Protein AF-A0A924BP18-F1 (afdb_monomer_lite)

Structure (mmCIF, N/CA/C/O backbone):
data_AF-A0A924BP18-F1
#
_entry.id   AF-A0A924BP18-F1
#
loop_
_atom_site.group_PDB
_atom_site.id
_atom_site.type_symbol
_atom_site.label_atom_id
_atom_site.label_alt_id
_atom_site.label_comp_id
_atom_site.label_asym_id
_atom_site.label_entity_id
_atom_site.label_seq_id
_atom_site.pdbx_PDB_ins_code
_atom_site.Cartn_x
_atom_site.Cartn_y
_atom_site.Cartn_z
_atom_site.occupancy
_atom_site.B_iso_or_equiv
_atom_site.auth_seq_id
_atom_site.auth_comp_id
_atom_site.auth_asym_id
_atom_site.auth_atom_id
_atom_site.pdbx_PDB_model_num
ATOM 1 N N . MET A 1 1 ? 3.197 20.194 7.353 1.00 54.50 1 MET A N 1
ATOM 2 C CA . MET A 1 1 ? 2.173 20.485 8.380 1.00 54.50 1 MET A CA 1
ATOM 3 C C . MET A 1 1 ? 2.784 20.159 9.731 1.00 54.50 1 MET A C 1
ATOM 5 O O . MET A 1 1 ? 3.405 19.113 9.829 1.00 54.50 1 MET A O 1
ATOM 9 N N . ASN A 1 2 ? 2.654 21.034 10.730 1.00 85.12 2 ASN A N 1
ATOM 10 C CA . ASN A 1 2 ? 3.249 20.832 12.057 1.00 85.12 2 ASN A CA 1
ATOM 11 C C . ASN A 1 2 ? 2.181 20.315 13.023 1.00 85.12 2 ASN A C 1
ATOM 13 O O . ASN A 1 2 ? 1.565 21.104 13.732 1.00 85.12 2 ASN A O 1
ATOM 17 N N . ARG A 1 3 ? 1.911 19.011 12.975 1.00 92.00 3 ARG A N 1
ATOM 18 C CA . ARG A 1 3 ? 0.907 18.332 13.803 1.00 92.00 3 ARG A CA 1
ATOM 19 C C . ARG A 1 3 ? 1.277 16.862 13.972 1.00 92.00 3 ARG A C 1
ATOM 21 O O . ARG A 1 3 ? 1.994 16.301 13.144 1.00 92.00 3 ARG A O 1
ATOM 28 N N . THR A 1 4 ? 0.789 16.249 15.036 1.00 93.62 4 THR A N 1
ATOM 29 C CA . THR A 1 4 ? 0.957 14.823 15.317 1.00 93.62 4 THR A CA 1
ATOM 30 C C . THR A 1 4 ? 0.079 13.965 14.397 1.00 93.62 4 THR A C 1
ATOM 32 O O . THR A 1 4 ? -0.881 14.437 13.778 1.00 93.62 4 THR A O 1
ATOM 35 N N . CYS A 1 5 ? 0.382 12.664 14.326 1.00 93.62 5 CYS A N 1
ATOM 36 C CA . CYS A 1 5 ? -0.459 11.708 13.598 1.00 93.62 5 CYS A CA 1
ATOM 37 C C . CYS A 1 5 ? -1.888 11.675 14.158 1.00 93.62 5 CYS A C 1
ATOM 39 O O . CYS A 1 5 ? -2.845 11.647 13.392 1.00 93.62 5 CYS A O 1
ATOM 41 N N . ARG A 1 6 ? -2.037 11.737 15.489 1.00 94.06 6 ARG A N 1
ATOM 42 C CA . ARG A 1 6 ? -3.346 11.693 16.147 1.00 94.06 6 ARG A CA 1
ATOM 43 C C . ARG A 1 6 ? -4.196 12.913 15.810 1.00 94.06 6 ARG A C 1
ATOM 45 O O . ARG A 1 6 ? -5.331 12.740 15.393 1.00 94.06 6 ARG A O 1
ATOM 52 N N . GLU A 1 7 ? -3.626 14.113 15.910 1.00 95.25 7 GLU A N 1
ATOM 53 C CA . GLU A 1 7 ? -4.320 15.348 15.514 1.00 95.25 7 GLU A CA 1
ATOM 54 C C . GLU A 1 7 ? -4.758 15.292 14.047 1.00 95.25 7 GLU A C 1
ATOM 56 O O . GLU A 1 7 ? -5.876 15.674 13.721 1.00 95.25 7 GLU A O 1
ATOM 61 N N . SER A 1 8 ? -3.912 14.745 13.168 1.00 95.31 8 SER A N 1
ATOM 62 C CA . SER A 1 8 ? -4.258 14.579 11.752 1.00 95.31 8 SER A CA 1
ATOM 63 C C . SER A 1 8 ? -5.433 13.614 11.547 1.00 95.31 8 SER A 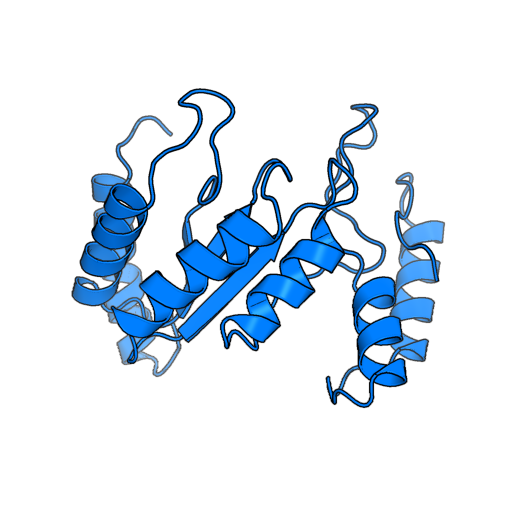C 1
ATOM 65 O O . SER A 1 8 ? -6.314 13.898 10.742 1.00 95.31 8 SER A O 1
ATOM 67 N N . ILE A 1 9 ? -5.475 12.492 12.273 1.00 95.06 9 ILE A N 1
ATOM 68 C CA . ILE A 1 9 ? -6.589 11.531 12.201 1.00 95.06 9 ILE A CA 1
ATOM 69 C C . ILE A 1 9 ? -7.874 12.144 12.778 1.00 95.06 9 ILE A C 1
ATOM 71 O O . ILE A 1 9 ? -8.942 12.005 12.182 1.00 95.06 9 ILE A O 1
ATOM 75 N N . ASP A 1 10 ? -7.778 12.851 13.906 1.00 94.44 10 ASP A N 1
ATOM 76 C CA . ASP A 1 10 ? -8.918 13.511 14.545 1.00 94.44 10 ASP A CA 1
ATOM 77 C C . ASP A 1 10 ? -9.527 14.597 13.642 1.00 94.44 10 ASP A C 1
ATOM 79 O O . ASP A 1 10 ? -10.750 14.670 13.525 1.00 94.44 10 ASP A O 1
ATOM 83 N N . GLU A 1 11 ? -8.705 15.382 12.938 1.00 94.12 11 GLU A N 1
ATOM 84 C CA . GLU A 1 11 ? -9.173 16.369 11.952 1.00 94.12 11 GLU A CA 1
ATOM 85 C C . GLU A 1 11 ? -9.914 15.729 10.764 1.00 94.12 11 GLU A C 1
ATOM 87 O O . GLU A 1 11 ? -10.818 16.346 10.199 1.00 94.12 11 GLU A O 1
ATOM 92 N N . LEU A 1 12 ? -9.555 14.500 10.380 1.00 93.62 12 LEU A N 1
ATOM 93 C CA . LEU A 1 12 ? -10.171 13.785 9.256 1.00 93.62 12 LEU A CA 1
ATOM 94 C C . LEU A 1 12 ? -11.427 12.997 9.654 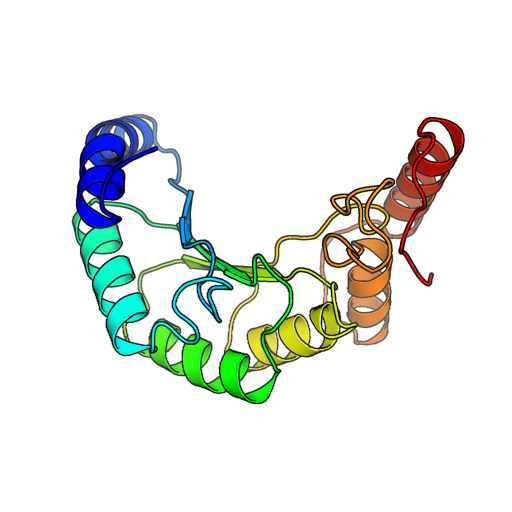1.00 93.62 12 LEU A C 1
ATOM 96 O O . LEU A 1 12 ? -12.243 12.671 8.792 1.00 93.62 12 LEU A O 1
ATOM 100 N N . SER A 1 13 ? -11.622 12.702 10.941 1.00 92.31 13 SER A N 1
ATOM 101 C CA . SER A 1 13 ? -12.758 11.907 11.426 1.00 92.31 13 SER A CA 1
ATOM 102 C C . SER A 1 13 ? -14.142 12.472 11.051 1.00 92.31 13 SER A C 1
ATOM 104 O O . SER A 1 13 ? -14.997 11.676 10.658 1.00 92.31 13 SER A O 1
ATOM 106 N N . PRO A 1 14 ? -14.396 13.799 11.066 1.00 93.69 14 PRO A N 1
ATOM 107 C CA . PRO A 1 14 ? -15.674 14.344 10.601 1.00 93.69 14 PRO A CA 1
ATOM 108 C C . PRO A 1 14 ? -15.958 14.051 9.121 1.00 93.69 14 PRO A C 1
ATOM 110 O O . PRO A 1 14 ? -17.109 13.850 8.740 1.00 93.69 14 PRO A O 1
ATOM 113 N N . ILE A 1 15 ? -14.912 13.994 8.286 1.00 91.69 15 ILE A N 1
ATOM 114 C CA . ILE A 1 15 ? -15.041 13.618 6.872 1.00 91.69 15 ILE A CA 1
ATOM 115 C C . ILE A 1 15 ? -15.442 12.147 6.779 1.00 91.69 15 ILE A C 1
ATOM 117 O O . ILE A 1 15 ? -16.315 11.806 5.985 1.00 91.69 15 ILE A O 1
ATOM 121 N N . ALA A 1 16 ? -14.857 11.285 7.613 1.00 90.12 16 ALA A N 1
ATOM 122 C CA . ALA A 1 16 ? -15.179 9.865 7.608 1.00 90.12 16 ALA A CA 1
ATOM 123 C C . ALA A 1 16 ? -16.641 9.580 7.966 1.00 90.12 16 ALA A C 1
ATOM 125 O O . ALA A 1 16 ? -17.305 8.827 7.250 1.00 90.12 16 ALA A O 1
ATOM 126 N N . ALA A 1 17 ? -17.159 10.250 8.998 1.00 88.62 17 ALA A N 1
ATOM 127 C CA . ALA A 1 17 ? -18.564 10.151 9.384 1.00 88.62 17 ALA A CA 1
ATOM 128 C C . ALA A 1 17 ? -19.496 10.558 8.230 1.00 88.62 17 ALA A C 1
ATOM 130 O O . ALA A 1 17 ? -20.449 9.849 7.913 1.00 88.62 17 ALA A O 1
ATOM 131 N N . ARG A 1 18 ? -19.177 11.657 7.531 1.00 92.19 18 ARG A N 1
ATOM 132 C CA . ARG A 1 18 ? -19.978 12.115 6.391 1.00 92.19 18 ARG A CA 1
ATOM 133 C C . ARG A 1 18 ? -19.932 11.150 5.203 1.00 92.19 18 ARG A C 1
ATOM 135 O O . ARG A 1 18 ? -20.966 10.833 4.629 1.00 92.19 18 ARG A O 1
ATOM 142 N N . VAL A 1 19 ? -18.748 10.659 4.844 1.00 91.31 19 VAL A N 1
ATOM 143 C CA . VAL A 1 19 ? -18.572 9.684 3.750 1.00 91.31 19 VAL A CA 1
ATOM 144 C C . VAL A 1 19 ? -19.401 8.421 4.012 1.00 91.31 19 VAL A C 1
ATOM 146 O O . VAL A 1 19 ? -20.012 7.881 3.091 1.00 91.31 19 VAL A O 1
ATOM 149 N N . LYS A 1 20 ? -19.488 7.992 5.275 1.00 88.50 20 LYS A N 1
ATOM 150 C CA . LYS A 1 20 ? -20.317 6.858 5.691 1.00 88.50 20 LYS A CA 1
ATOM 151 C C . LYS A 1 20 ? -21.817 7.121 5.523 1.00 88.50 20 LYS A C 1
ATOM 153 O O . LYS A 1 20 ? -22.525 6.228 5.062 1.00 88.50 20 LYS A O 1
ATOM 158 N N . GLU A 1 21 ? -22.307 8.314 5.869 1.00 92.00 21 GLU A N 1
ATOM 159 C CA . GLU A 1 21 ? -23.713 8.706 5.646 1.00 92.00 21 GLU A CA 1
ATOM 160 C C . GLU A 1 21 ? -24.100 8.638 4.162 1.00 92.00 21 GLU A C 1
ATOM 162 O O . GLU A 1 21 ? -25.212 8.230 3.831 1.00 92.00 21 GLU A O 1
ATOM 167 N N . ASP A 1 22 ? -23.158 8.962 3.275 1.00 93.88 22 ASP A N 1
ATOM 168 C CA . ASP A 1 22 ? -23.334 8.899 1.822 1.00 93.88 22 ASP A CA 1
ATOM 169 C C . ASP A 1 22 ? -23.169 7.463 1.256 1.00 93.88 22 ASP A C 1
ATOM 171 O O . ASP A 1 22 ? -23.242 7.255 0.044 1.00 93.88 22 ASP A O 1
ATOM 175 N N . GLY A 1 23 ? -22.961 6.452 2.114 1.00 92.69 23 GLY A N 1
ATOM 176 C CA . GLY A 1 23 ? -22.801 5.045 1.721 1.00 92.69 23 GLY A CA 1
ATOM 177 C C . GLY A 1 23 ? -21.471 4.733 1.028 1.00 92.69 23 GLY A C 1
ATOM 178 O O . GLY A 1 23 ? -21.358 3.726 0.327 1.00 92.69 23 GLY A O 1
ATOM 179 N N . LEU A 1 24 ? -20.471 5.600 1.196 1.00 92.94 24 LEU A N 1
ATOM 180 C CA . LEU A 1 24 ? -19.149 5.479 0.591 1.00 92.94 24 LEU A CA 1
ATOM 181 C C . LEU A 1 24 ? -18.131 4.888 1.579 1.00 92.94 24 LEU A C 1
ATOM 183 O O . LEU A 1 24 ? -18.3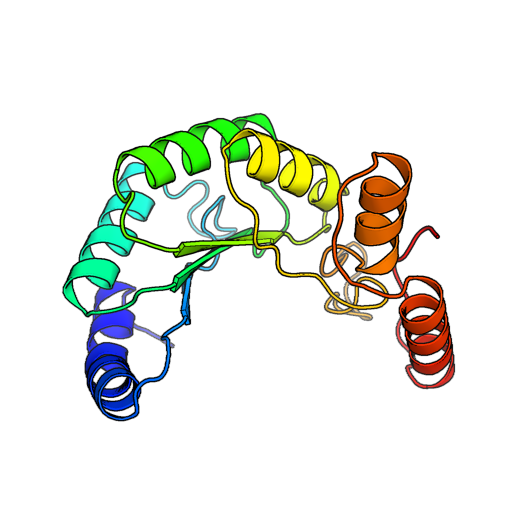25 4.876 2.795 1.00 92.94 24 LEU A O 1
ATOM 187 N N . ILE A 1 25 ? -17.012 4.403 1.039 1.00 90.75 25 ILE A N 1
ATOM 188 C CA . ILE A 1 25 ? -15.907 3.826 1.813 1.00 90.75 25 ILE A CA 1
ATOM 189 C C . ILE A 1 25 ? -14.825 4.883 2.016 1.00 90.75 25 ILE A C 1
ATOM 191 O O . ILE A 1 25 ? -14.391 5.542 1.070 1.00 90.75 25 ILE A O 1
ATOM 195 N N . THR A 1 26 ? -14.340 5.004 3.247 1.00 93.31 26 THR A N 1
ATOM 196 C CA . THR A 1 26 ? -13.160 5.801 3.573 1.00 93.31 26 THR A CA 1
ATOM 197 C C . THR A 1 26 ? -11.884 4.990 3.427 1.00 93.31 26 THR A C 1
ATOM 199 O O . THR A 1 26 ? -11.759 3.891 3.967 1.00 93.31 26 THR A O 1
ATOM 202 N N . ARG A 1 27 ? -10.899 5.580 2.746 1.00 93.62 27 ARG A N 1
ATOM 203 C CA . ARG A 1 27 ? -9.526 5.081 2.693 1.00 93.62 27 ARG A CA 1
ATOM 204 C C . ARG A 1 27 ? -8.590 6.108 3.314 1.00 93.62 27 ARG A C 1
ATOM 206 O O . ARG A 1 27 ? -8.531 7.238 2.831 1.00 93.62 27 ARG A O 1
ATOM 213 N N . LEU A 1 28 ? -7.839 5.711 4.336 1.00 96.44 28 LEU A N 1
ATOM 214 C CA . LEU A 1 28 ? -6.790 6.543 4.922 1.00 96.44 28 LEU A CA 1
ATOM 215 C C . LEU A 1 28 ? -5.458 5.792 4.939 1.00 96.44 28 LEU A C 1
ATOM 217 O O . LEU A 1 28 ? -5.397 4.614 5.278 1.00 96.44 28 LEU A O 1
ATOM 221 N N . SER A 1 29 ? -4.390 6.482 4.554 1.00 96.81 29 SER A N 1
ATOM 222 C CA . SER A 1 29 ? -3.063 5.891 4.404 1.00 96.81 29 SER A CA 1
ATOM 223 C C . SER A 1 29 ? -2.134 6.298 5.541 1.00 96.81 29 SER A C 1
ATOM 225 O O . SER A 1 29 ? -2.143 7.450 5.978 1.00 96.81 29 SER A O 1
ATOM 227 N N . ILE A 1 30 ? -1.286 5.366 5.967 1.00 97.50 30 ILE A N 1
ATOM 228 C CA . ILE A 1 30 ? -0.197 5.584 6.913 1.00 97.50 30 ILE A CA 1
ATOM 229 C C . ILE A 1 30 ? 1.109 5.675 6.100 1.00 97.50 30 ILE A C 1
ATOM 231 O O . ILE A 1 30 ? 1.683 4.646 5.721 1.00 97.50 30 ILE A O 1
ATOM 235 N N . PRO A 1 31 ? 1.595 6.888 5.775 1.00 94.94 31 PRO A N 1
ATOM 236 C CA . PRO A 1 31 ? 2.899 7.043 5.143 1.00 94.94 31 PRO A CA 1
ATOM 237 C C . PRO A 1 31 ? 4.011 6.567 6.083 1.00 94.94 31 PRO A C 1
ATOM 239 O O . PRO A 1 31 ? 3.835 6.539 7.299 1.00 94.94 31 PRO A O 1
ATOM 242 N N . MET A 1 32 ? 5.173 6.230 5.521 1.00 94.62 32 MET A N 1
ATOM 243 C CA . MET A 1 32 ? 6.350 5.785 6.280 1.00 94.62 32 MET A CA 1
ATOM 244 C C . MET A 1 32 ? 6.075 4.571 7.187 1.00 94.62 32 MET A C 1
ATOM 246 O O . MET A 1 32 ? 6.748 4.402 8.202 1.00 94.62 32 MET A O 1
ATOM 250 N N . THR A 1 33 ? 5.111 3.710 6.826 1.00 97.62 33 THR A N 1
ATOM 251 C CA . THR A 1 33 ? 4.714 2.558 7.655 1.00 97.62 33 THR A CA 1
ATOM 252 C C . THR A 1 33 ? 5.916 1.674 7.963 1.00 97.62 33 THR A C 1
ATOM 254 O O . THR A 1 33 ? 6.148 1.314 9.109 1.00 97.62 33 THR A O 1
ATOM 257 N N . PHE A 1 34 ? 6.708 1.350 6.943 1.00 97.06 34 PHE A N 1
ATOM 258 C CA . PHE A 1 34 ? 7.814 0.397 7.061 1.00 97.06 34 PHE A CA 1
ATOM 259 C C . PHE A 1 34 ? 9.150 1.054 7.428 1.00 97.06 34 PHE A C 1
ATOM 261 O O . PHE A 1 34 ? 10.144 0.360 7.654 1.00 97.06 34 PHE A O 1
ATOM 268 N N . GLY A 1 35 ? 9.175 2.384 7.516 1.00 94.12 35 GLY A N 1
ATOM 269 C CA . GLY A 1 35 ? 10.359 3.150 7.862 1.00 94.12 35 GLY A CA 1
ATOM 270 C C . GLY A 1 35 ? 10.265 4.617 7.454 1.00 94.12 35 GLY A C 1
ATOM 271 O O . GLY A 1 35 ? 9.635 4.974 6.460 1.00 94.12 35 GLY A O 1
ATOM 272 N N . CYS A 1 36 ? 10.924 5.461 8.241 1.00 90.50 36 CYS A N 1
ATOM 273 C CA . CYS A 1 36 ? 10.950 6.909 8.127 1.00 90.50 36 CYS A CA 1
ATOM 274 C C . CYS A 1 36 ? 12.399 7.385 7.931 1.00 90.50 36 CYS A C 1
ATOM 276 O O . CYS A 1 36 ? 13.281 6.976 8.689 1.00 90.50 36 CYS A O 1
ATOM 278 N N . PRO A 1 37 ? 12.679 8.289 6.973 1.00 87.12 37 PRO A N 1
ATOM 279 C CA . PRO A 1 37 ? 14.033 8.804 6.762 1.00 87.12 37 PRO A CA 1
ATOM 280 C C . PRO A 1 37 ? 14.525 9.690 7.919 1.00 87.12 37 PRO A C 1
ATOM 282 O O . PRO A 1 37 ? 15.718 9.966 8.006 1.00 87.12 37 PRO A O 1
ATOM 285 N N . PHE A 1 38 ? 13.620 10.137 8.797 1.00 88.56 38 PHE A N 1
ATOM 286 C CA . PHE A 1 38 ? 13.933 11.002 9.937 1.00 88.56 38 PHE A CA 1
ATOM 287 C C . PHE A 1 38 ? 13.989 10.237 11.264 1.00 88.56 38 PHE A C 1
ATOM 289 O O . PHE A 1 38 ? 14.885 10.472 12.068 1.00 88.56 38 PHE A O 1
ATOM 296 N N . GLU A 1 39 ? 13.045 9.320 11.488 1.00 88.12 39 GLU A N 1
ATOM 297 C CA . GLU A 1 39 ? 12.872 8.610 12.767 1.00 88.12 39 GLU A CA 1
ATOM 298 C C . GLU A 1 39 ? 13.391 7.162 12.725 1.00 88.12 39 GLU A C 1
ATOM 300 O O . GLU A 1 39 ? 13.451 6.486 13.749 1.00 88.12 39 GLU A O 1
ATOM 305 N N . GLY A 1 40 ? 13.790 6.669 11.549 1.00 92.19 40 GLY A N 1
ATOM 306 C CA . GLY A 1 40 ? 14.176 5.277 11.358 1.00 92.19 40 GLY A CA 1
ATOM 307 C C . GLY A 1 40 ? 12.961 4.352 11.335 1.00 92.19 40 GLY A C 1
ATOM 308 O O . GLY A 1 40 ? 11.954 4.645 10.695 1.00 92.19 40 GLY A O 1
ATOM 309 N N . ASN A 1 41 ? 13.060 3.195 11.989 1.00 93.75 41 ASN A N 1
ATOM 310 C CA . ASN A 1 41 ? 11.965 2.229 12.035 1.00 93.75 41 ASN A CA 1
ATOM 311 C C . ASN A 1 41 ? 10.942 2.640 13.117 1.00 93.75 41 ASN A C 1
ATOM 313 O O . ASN A 1 41 ? 11.314 2.646 14.291 1.00 93.75 41 ASN A O 1
ATOM 317 N N . PRO A 1 42 ? 9.671 2.929 12.766 1.00 93.25 42 PRO A N 1
ATOM 318 C CA . PRO A 1 42 ? 8.659 3.336 13.746 1.00 93.25 42 PRO A CA 1
ATOM 319 C C . PRO A 1 42 ? 8.264 2.213 14.719 1.00 93.25 42 PRO A C 1
ATOM 321 O O . PRO A 1 42 ? 7.705 2.485 15.780 1.00 93.25 42 PRO A O 1
ATOM 324 N N . GLY A 1 43 ? 8.546 0.954 14.368 1.00 96.88 43 GLY A N 1
ATOM 325 C CA . GLY A 1 43 ? 8.095 -0.225 15.097 1.00 96.88 43 GLY A CA 1
ATOM 326 C C . GLY A 1 43 ? 6.622 -0.549 14.838 1.00 96.88 43 GLY A C 1
ATOM 327 O O . GLY A 1 43 ? 5.773 0.329 14.696 1.00 96.88 43 GLY A O 1
ATOM 328 N N . ILE A 1 44 ? 6.301 -1.841 14.798 1.00 97.75 44 ILE A N 1
ATOM 329 C CA . ILE A 1 44 ? 4.940 -2.293 14.489 1.00 97.75 44 ILE A CA 1
ATOM 330 C C . ILE A 1 44 ? 3.915 -1.869 15.545 1.00 97.75 44 ILE A C 1
ATOM 332 O O . ILE A 1 44 ? 2.789 -1.547 15.188 1.00 97.75 44 ILE A O 1
ATOM 336 N N . ASP A 1 45 ? 4.283 -1.805 16.825 1.00 98.00 45 ASP A N 1
ATOM 337 C CA . ASP A 1 45 ? 3.322 -1.447 17.876 1.00 98.00 45 ASP A CA 1
ATOM 338 C C . ASP A 1 45 ? 2.772 -0.024 17.679 1.00 98.00 45 ASP A C 1
ATOM 340 O O . ASP A 1 45 ? 1.585 0.214 17.896 1.00 98.00 45 ASP A O 1
ATOM 344 N N . ARG A 1 46 ? 3.592 0.894 17.148 1.00 97.00 46 ARG A N 1
ATOM 345 C CA . ARG A 1 46 ? 3.145 2.237 16.764 1.00 97.00 46 ARG A CA 1
ATOM 346 C C . ARG A 1 46 ? 2.160 2.206 15.595 1.00 97.00 46 ARG A C 1
ATOM 348 O O . ARG A 1 46 ? 1.196 2.965 15.588 1.00 97.00 46 ARG A O 1
ATOM 355 N N . ILE A 1 47 ? 2.388 1.338 14.612 1.00 98.00 47 ILE A N 1
ATOM 356 C CA . ILE A 1 47 ? 1.477 1.167 13.472 1.00 98.00 47 ILE A CA 1
ATOM 357 C C . ILE A 1 47 ? 0.143 0.572 13.935 1.00 98.00 47 ILE A C 1
ATOM 359 O O . ILE A 1 47 ? -0.908 1.070 13.540 1.00 98.00 47 ILE A O 1
ATOM 363 N N . LEU A 1 48 ? 0.171 -0.431 14.818 1.00 98.31 48 LEU A N 1
ATOM 364 C CA . LEU A 1 48 ? -1.035 -1.017 15.408 1.00 98.31 48 LEU A CA 1
ATOM 365 C C . LEU A 1 48 ? -1.844 0.028 16.190 1.00 98.31 48 LEU A C 1
ATOM 367 O O . LEU A 1 48 ? -3.061 0.074 16.046 1.00 98.31 48 LEU A O 1
ATOM 371 N N . GLU A 1 49 ? -1.184 0.900 16.959 1.00 97.81 49 GLU A N 1
ATOM 372 C CA . GLU A 1 49 ? -1.844 2.003 17.672 1.00 97.81 49 GLU A CA 1
ATOM 373 C C . GLU A 1 49 ? -2.550 2.967 16.706 1.00 97.81 49 GLU A C 1
ATOM 375 O O . GLU A 1 49 ? -3.700 3.341 16.926 1.00 97.81 49 GLU A O 1
ATOM 380 N N . LEU A 1 50 ? -1.891 3.359 15.610 1.00 97.81 50 LEU A N 1
ATOM 381 C CA . LEU A 1 50 ? -2.501 4.240 14.610 1.00 97.81 50 LEU A CA 1
ATOM 382 C C . LEU A 1 50 ? -3.707 3.582 13.933 1.00 97.81 50 LEU A C 1
ATOM 384 O O . LEU A 1 50 ? -4.730 4.241 13.753 1.00 97.81 50 LEU A O 1
ATOM 388 N N . ILE A 1 51 ? -3.607 2.293 13.600 1.00 98.06 51 ILE A N 1
ATOM 389 C CA . ILE A 1 51 ? -4.708 1.526 13.008 1.00 98.06 51 ILE A CA 1
ATOM 390 C C . ILE A 1 51 ? -5.893 1.433 13.973 1.00 98.06 51 ILE A C 1
ATOM 392 O O . ILE A 1 51 ? -7.024 1.648 13.547 1.00 98.06 51 ILE A O 1
ATOM 396 N N . ASP A 1 52 ? -5.652 1.177 15.260 1.00 97.56 52 ASP A N 1
ATOM 397 C CA . ASP A 1 52 ? -6.707 1.134 16.278 1.00 97.56 52 ASP A CA 1
ATOM 398 C C . ASP A 1 52 ? -7.436 2.483 16.393 1.00 97.56 52 ASP A C 1
ATOM 400 O O . ASP A 1 52 ? -8.667 2.538 16.350 1.00 97.56 52 ASP A O 1
ATOM 404 N N . ILE A 1 53 ? -6.691 3.595 16.421 1.00 96.69 53 ILE A N 1
ATOM 405 C CA . ILE A 1 53 ? -7.282 4.942 16.415 1.00 96.69 53 ILE A CA 1
ATOM 406 C C . ILE A 1 53 ? -8.116 5.155 15.145 1.00 96.69 53 ILE A C 1
ATOM 408 O O . ILE A 1 53 ? -9.228 5.670 15.219 1.00 96.69 53 ILE A O 1
ATOM 412 N N . MET A 1 54 ? -7.611 4.759 13.977 1.00 96.19 54 MET A N 1
ATOM 413 C CA . MET A 1 54 ? -8.335 4.890 12.709 1.00 96.19 54 MET A CA 1
ATOM 414 C C . MET A 1 54 ? -9.618 4.042 12.695 1.00 96.19 54 MET A C 1
ATOM 416 O O . MET A 1 54 ? -10.674 4.534 12.296 1.00 96.19 54 MET A O 1
ATOM 420 N N . ALA A 1 55 ? -9.568 2.813 13.207 1.00 93.88 55 ALA A N 1
ATOM 421 C CA . ALA A 1 55 ? -10.726 1.931 13.318 1.00 93.88 55 ALA A CA 1
ATOM 422 C C . ALA A 1 55 ? -11.820 2.530 14.218 1.00 93.88 55 ALA A C 1
ATOM 424 O O . ALA A 1 55 ? -12.996 2.543 13.852 1.00 93.88 55 ALA A O 1
ATOM 425 N N . GLN A 1 56 ? -11.437 3.115 15.359 1.00 94.00 56 GLN A N 1
ATOM 426 C CA . GLN A 1 56 ? -12.356 3.810 16.274 1.00 94.00 56 GLN A CA 1
ATOM 427 C C . GLN A 1 56 ? -13.008 5.056 15.654 1.00 94.00 56 GLN A C 1
ATOM 429 O O . GLN A 1 56 ? -14.032 5.528 16.148 1.00 94.00 56 GLN A O 1
ATOM 434 N N . LYS A 1 57 ? -12.421 5.599 14.583 1.00 92.62 57 LYS A N 1
ATOM 435 C CA . LYS A 1 57 ? -12.895 6.786 13.855 1.00 92.62 57 LYS A CA 1
ATOM 436 C C . LYS A 1 57 ? -13.591 6.440 12.536 1.00 92.62 57 LYS A C 1
ATOM 438 O O . LYS A 1 57 ? -13.755 7.315 11.691 1.00 92.62 57 LYS A O 1
ATOM 443 N N . GLU A 1 58 ? -14.016 5.186 12.385 1.00 88.50 58 GLU A N 1
ATOM 444 C CA . GLU A 1 58 ? -14.797 4.681 11.248 1.00 88.50 58 GLU A CA 1
ATOM 445 C C . GLU A 1 58 ? -14.046 4.660 9.904 1.00 88.50 58 GLU A C 1
ATOM 447 O O . GLU A 1 58 ? -14.662 4.583 8.837 1.00 88.50 58 GLU A O 1
ATOM 452 N N . PHE A 1 59 ? -12.710 4.679 9.927 1.00 93.94 59 PHE A N 1
ATOM 453 C CA . PHE A 1 59 ? -11.924 4.360 8.737 1.00 93.94 59 PHE A CA 1
ATOM 454 C C . PHE A 1 59 ? -11.968 2.851 8.489 1.00 93.94 59 PHE A C 1
ATOM 456 O O . PHE A 1 59 ? -11.608 2.062 9.360 1.00 93.94 59 PHE A O 1
ATOM 463 N N . THR A 1 60 ? -12.425 2.450 7.303 1.00 91.75 60 THR A N 1
ATOM 464 C CA . THR A 1 60 ? -12.687 1.034 6.977 1.00 91.75 60 THR A CA 1
ATOM 465 C C . THR A 1 60 ? -11.650 0.429 6.039 1.00 91.75 60 THR A C 1
ATOM 467 O O . THR A 1 60 ? -11.393 -0.773 6.121 1.00 91.75 60 THR A O 1
ATOM 470 N N . ARG A 1 61 ? -11.007 1.250 5.198 1.00 96.38 61 ARG A N 1
ATOM 471 C CA . ARG A 1 61 ? -9.846 0.854 4.397 1.00 96.38 61 ARG A CA 1
ATOM 472 C C . ARG A 1 61 ? -8.593 1.599 4.837 1.00 96.38 61 ARG A C 1
ATOM 474 O O . ARG A 1 61 ? -8.590 2.829 4.933 1.00 96.38 61 ARG A O 1
ATOM 481 N N . ILE A 1 62 ? -7.511 0.858 5.050 1.00 98.00 62 ILE A N 1
ATOM 482 C CA . ILE A 1 62 ? -6.230 1.397 5.504 1.00 98.00 62 ILE A CA 1
ATOM 483 C C . ILE A 1 62 ? -5.125 1.071 4.503 1.00 98.00 62 ILE A C 1
ATOM 485 O O . ILE A 1 62 ? -4.874 -0.091 4.191 1.00 98.00 62 ILE A O 1
ATOM 489 N N . GLY A 1 63 ? -4.448 2.115 4.027 1.00 98.19 63 GLY A N 1
ATOM 490 C CA . GLY A 1 63 ? -3.259 1.990 3.188 1.00 98.19 63 GLY A CA 1
ATOM 491 C C . GLY A 1 63 ? -1.984 1.947 4.031 1.00 98.19 63 GLY A C 1
ATOM 492 O O . GLY A 1 63 ? -1.731 2.880 4.790 1.00 98.19 63 GLY A O 1
ATOM 493 N N . LEU A 1 64 ? -1.154 0.918 3.883 1.00 98.44 64 LEU A N 1
ATOM 494 C CA . LEU A 1 64 ? 0.173 0.839 4.503 1.00 98.44 64 LEU A CA 1
ATOM 495 C C . LEU A 1 64 ? 1.231 1.158 3.447 1.00 98.44 64 LEU A C 1
ATOM 497 O O . LEU A 1 64 ? 1.365 0.438 2.454 1.00 98.44 64 LEU A O 1
ATOM 501 N N . CYS A 1 65 ? 1.973 2.248 3.640 1.00 97.44 65 CYS A N 1
ATOM 502 C CA . CYS A 1 65 ? 2.825 2.794 2.587 1.00 97.44 65 CYS A CA 1
ATOM 503 C C . CYS A 1 65 ? 4.318 2.705 2.927 1.00 97.44 65 CYS A C 1
ATOM 505 O O . CYS A 1 65 ? 4.781 3.261 3.928 1.00 97.44 65 CYS A O 1
ATOM 507 N N . ASP A 1 66 ? 5.096 2.100 2.031 1.00 96.31 66 ASP A N 1
ATOM 508 C CA . ASP A 1 66 ? 6.554 2.214 1.979 1.00 96.31 66 ASP A CA 1
ATOM 509 C C . ASP A 1 66 ? 6.950 3.442 1.154 1.00 96.31 66 ASP A C 1
ATOM 511 O O . ASP A 1 66 ? 7.355 3.357 -0.006 1.00 96.31 66 ASP A O 1
ATOM 515 N N . THR A 1 67 ? 6.779 4.616 1.758 1.00 92.25 67 THR A N 1
ATOM 516 C CA . THR A 1 67 ? 6.918 5.917 1.086 1.00 92.25 67 THR A CA 1
ATOM 517 C C . THR A 1 67 ? 8.324 6.182 0.541 1.00 92.25 67 THR A C 1
ATOM 519 O O . THR A 1 67 ? 8.485 6.980 -0.379 1.00 92.25 67 THR A O 1
ATOM 522 N N . ILE A 1 68 ? 9.351 5.538 1.094 1.00 90.56 68 ILE A N 1
ATOM 523 C CA . ILE A 1 68 ? 10.743 5.704 0.648 1.00 90.56 68 ILE A CA 1
ATOM 524 C C . ILE A 1 68 ? 11.318 4.446 -0.013 1.00 90.56 68 ILE A C 1
ATOM 526 O O . ILE A 1 68 ? 12.442 4.490 -0.510 1.00 90.56 68 ILE A O 1
ATOM 530 N N . GLY A 1 69 ? 10.549 3.358 -0.099 1.00 92.81 69 GLY A N 1
ATOM 531 C CA . GLY A 1 69 ? 10.934 2.131 -0.801 1.00 92.81 69 GLY A CA 1
ATOM 532 C C . GLY A 1 69 ? 11.944 1.260 -0.048 1.00 92.81 69 GLY A C 1
ATOM 533 O O . GLY A 1 69 ? 12.676 0.500 -0.686 1.00 92.81 69 GLY A O 1
ATOM 534 N N . ILE A 1 70 ? 12.066 1.412 1.277 1.00 93.38 70 ILE A N 1
ATOM 535 C CA . ILE A 1 70 ? 13.104 0.730 2.071 1.00 93.38 70 ILE A CA 1
ATOM 536 C C . ILE A 1 70 ? 12.642 -0.586 2.693 1.00 93.38 70 ILE A C 1
ATOM 538 O O . ILE A 1 70 ? 13.487 -1.318 3.224 1.00 93.38 70 ILE A O 1
ATOM 542 N N . ALA A 1 71 ? 11.347 -0.901 2.628 1.00 97.00 71 ALA A N 1
ATOM 543 C CA . ALA A 1 71 ? 10.809 -2.133 3.182 1.00 97.00 71 ALA A CA 1
ATOM 544 C C . ALA A 1 71 ? 11.479 -3.354 2.541 1.00 97.00 71 ALA A C 1
ATOM 546 O O . ALA A 1 71 ? 12.005 -3.305 1.422 1.00 97.00 71 ALA A O 1
ATOM 547 N N . ASN A 1 72 ? 11.461 -4.467 3.263 1.00 97.75 72 ASN A N 1
ATOM 548 C CA . ASN A 1 72 ? 11.923 -5.753 2.756 1.00 97.75 72 ASN A CA 1
ATOM 549 C C . ASN A 1 72 ? 10.834 -6.827 2.927 1.00 97.75 72 ASN A C 1
ATOM 551 O O . ASN A 1 72 ? 9.996 -6.680 3.822 1.00 97.75 72 ASN A O 1
ATOM 555 N N . PRO A 1 73 ? 10.875 -7.917 2.137 1.00 98.44 73 PRO A N 1
ATOM 556 C CA . PRO A 1 73 ? 9.812 -8.921 2.118 1.00 98.44 73 PRO A CA 1
ATOM 557 C C . PRO A 1 73 ? 9.506 -9.536 3.486 1.00 98.44 73 PRO A C 1
ATOM 559 O O . PRO A 1 73 ? 8.341 -9.680 3.837 1.00 98.44 73 PRO A O 1
ATOM 562 N N . GLN A 1 74 ? 10.534 -9.826 4.294 1.00 98.62 74 GLN A N 1
ATOM 563 C CA . GLN A 1 74 ? 10.349 -10.409 5.627 1.00 98.62 74 GLN A CA 1
ATOM 564 C C . GLN A 1 74 ? 9.585 -9.454 6.550 1.00 98.62 74 GLN A C 1
ATOM 566 O O . GLN A 1 74 ? 8.604 -9.845 7.176 1.00 98.62 74 GLN A O 1
ATOM 571 N N . GLN A 1 75 ? 9.992 -8.180 6.591 1.00 98.56 75 GLN A N 1
ATOM 572 C CA . GLN A 1 75 ? 9.292 -7.160 7.373 1.00 98.56 75 GLN A CA 1
ATOM 573 C C . GLN A 1 75 ? 7.839 -7.013 6.917 1.00 98.56 75 GLN A C 1
ATOM 575 O O . GLN A 1 75 ? 6.951 -6.933 7.760 1.00 98.56 75 GLN A O 1
ATOM 580 N N . VAL A 1 76 ? 7.600 -6.972 5.603 1.00 98.75 76 VAL A N 1
ATOM 581 C CA . VAL A 1 76 ? 6.248 -6.860 5.045 1.00 98.75 76 VAL A CA 1
ATOM 582 C C . VAL A 1 76 ? 5.398 -8.049 5.477 1.00 98.75 76 VAL A C 1
ATOM 584 O O . VAL A 1 76 ? 4.340 -7.833 6.060 1.00 98.75 76 VAL A O 1
ATOM 587 N N . PHE A 1 77 ? 5.871 -9.278 5.262 1.00 98.81 77 PHE A N 1
ATOM 588 C CA . PHE A 1 77 ? 5.136 -10.485 5.629 1.00 98.81 77 PHE A CA 1
ATOM 589 C C . PHE A 1 77 ? 4.789 -10.510 7.123 1.00 98.81 77 PHE A C 1
ATOM 591 O O . PHE A 1 77 ? 3.618 -10.647 7.484 1.00 98.81 77 PHE A O 1
ATOM 598 N N . ASP A 1 78 ? 5.782 -10.305 7.995 1.00 98.62 78 ASP A N 1
ATOM 599 C CA . ASP A 1 78 ? 5.598 -10.362 9.448 1.00 98.62 78 ASP A CA 1
ATOM 600 C C . ASP A 1 78 ? 4.623 -9.287 9.938 1.00 98.62 78 ASP A C 1
ATOM 602 O O . ASP A 1 78 ? 3.735 -9.546 10.758 1.00 98.62 78 ASP A O 1
ATOM 606 N N . TRP A 1 79 ? 4.781 -8.058 9.441 1.00 98.62 79 TRP A N 1
ATOM 607 C CA . TRP A 1 79 ? 3.990 -6.927 9.908 1.00 98.62 79 TRP A CA 1
ATOM 608 C C . TRP A 1 79 ? 2.558 -7.001 9.412 1.00 98.62 79 TRP A C 1
ATOM 610 O O . TRP A 1 79 ? 1.628 -6.831 10.199 1.00 98.62 79 TRP A O 1
ATOM 620 N N . VAL A 1 80 ? 2.375 -7.285 8.125 1.00 98.50 80 VAL A N 1
ATOM 621 C CA . VAL A 1 80 ? 1.052 -7.378 7.511 1.00 98.50 80 VAL A CA 1
ATOM 622 C C . VAL A 1 80 ? 0.280 -8.558 8.094 1.00 98.50 80 VAL A C 1
ATOM 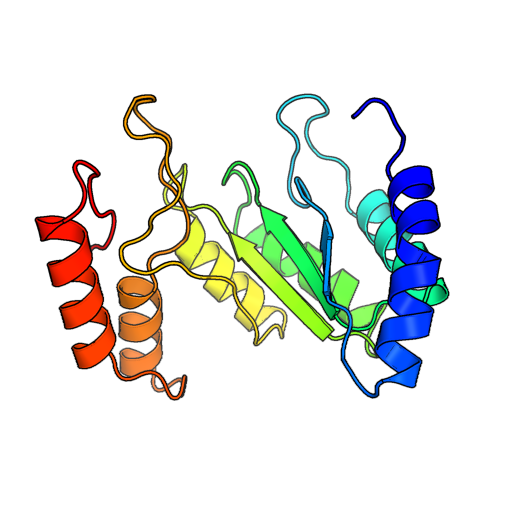624 O O . VAL A 1 80 ? -0.880 -8.376 8.450 1.00 98.50 80 VAL A O 1
ATOM 627 N N . SER A 1 81 ? 0.922 -9.710 8.318 1.00 98.31 81 SER A N 1
ATOM 628 C CA . SER A 1 81 ? 0.279 -10.862 8.969 1.00 98.31 81 SER A CA 1
ATOM 629 C C . SER A 1 81 ? -0.236 -10.507 10.367 1.00 98.31 81 SER A C 1
ATOM 631 O O . SER A 1 81 ? -1.386 -10.793 10.708 1.00 98.31 81 SER A O 1
ATOM 633 N N . ARG A 1 82 ? 0.585 -9.819 11.175 1.00 98.19 82 ARG A N 1
ATOM 634 C CA . ARG A 1 82 ? 0.196 -9.382 12.526 1.00 98.19 82 ARG A CA 1
ATOM 635 C C . ARG A 1 82 ? -0.923 -8.339 12.497 1.00 98.19 82 ARG A C 1
ATOM 637 O O . ARG A 1 82 ? -1.841 -8.415 13.311 1.00 98.19 82 ARG A O 1
ATOM 644 N N . ILE A 1 83 ? -0.863 -7.380 11.574 1.00 98.06 83 ILE A N 1
ATOM 645 C CA . ILE A 1 83 ? -1.902 -6.358 11.384 1.00 98.06 83 ILE A CA 1
ATOM 646 C C . ILE A 1 83 ? -3.227 -7.014 10.983 1.00 98.06 83 ILE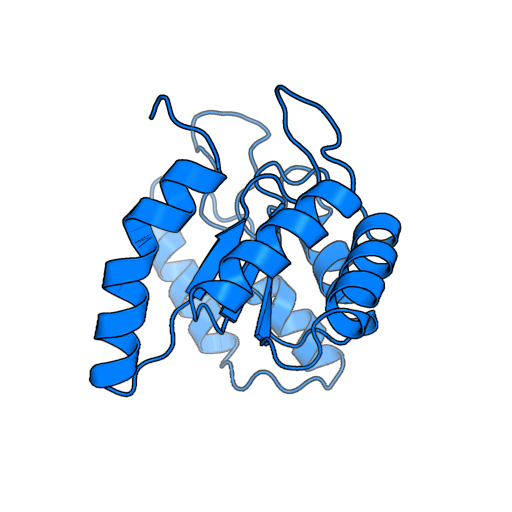 A C 1
ATOM 648 O O . ILE A 1 83 ? -4.257 -6.739 11.596 1.00 98.06 83 ILE A O 1
ATOM 652 N N . HIS A 1 84 ? -3.200 -7.919 10.007 1.00 93.19 84 HIS A N 1
ATOM 653 C CA . HIS A 1 84 ? -4.390 -8.608 9.521 1.00 93.19 84 HIS A CA 1
ATOM 654 C C . HIS A 1 84 ? -5.039 -9.461 10.620 1.00 93.19 84 HIS A C 1
ATOM 656 O O . HIS A 1 84 ? -6.258 -9.438 10.791 1.00 93.19 84 HIS A O 1
ATOM 662 N N . GLN A 1 85 ? -4.224 -10.139 11.435 1.00 94.88 85 GLN A N 1
ATOM 663 C CA . GLN A 1 85 ? -4.700 -10.888 12.598 1.00 94.88 85 GLN A CA 1
ATOM 664 C C . GLN A 1 85 ? -5.349 -9.981 13.657 1.00 94.88 85 GLN A C 1
ATOM 666 O O . GLN A 1 85 ? -6.371 -10.352 14.235 1.00 94.88 85 GLN A O 1
ATOM 671 N N . ALA A 1 86 ? -4.769 -8.808 13.924 1.00 97.25 86 ALA A N 1
ATOM 672 C CA . ALA A 1 86 ? -5.276 -7.874 14.927 1.00 97.25 86 ALA A CA 1
ATOM 673 C C . ALA A 1 86 ? -6.566 -7.157 14.485 1.00 97.25 86 ALA A C 1
ATOM 675 O O . ALA A 1 86 ? -7.403 -6.832 15.325 1.00 97.25 86 ALA A O 1
ATOM 676 N N . PHE A 1 87 ? -6.746 -6.939 13.180 1.00 96.94 87 PHE A N 1
ATOM 677 C CA . PHE A 1 87 ? -7.795 -6.077 12.632 1.00 96.94 87 PHE A CA 1
ATOM 678 C C . PHE A 1 87 ? -8.552 -6.731 11.467 1.00 96.94 87 PHE A C 1
ATOM 680 O O . PHE A 1 87 ? -8.698 -6.152 10.393 1.00 96.94 87 PHE A O 1
ATOM 687 N N . SER A 1 88 ? -9.078 -7.935 11.690 1.00 93.62 88 SER A N 1
ATOM 688 C CA . SER A 1 88 ? -9.762 -8.744 10.661 1.00 93.62 88 SER A CA 1
ATOM 689 C C . SER A 1 88 ? -11.003 -8.102 10.019 1.00 93.62 88 SER A C 1
ATOM 691 O O . SER A 1 88 ? -11.431 -8.535 8.953 1.00 93.62 88 SER A O 1
ATOM 693 N N . ALA A 1 89 ? -11.590 -7.078 10.647 1.00 93.19 89 ALA A N 1
ATOM 694 C CA . ALA A 1 89 ? -12.736 -6.342 10.110 1.00 93.19 89 ALA A CA 1
ATOM 695 C C . ALA A 1 89 ? -12.352 -5.193 9.156 1.00 93.19 89 ALA A C 1
ATOM 697 O O . ALA A 1 89 ? -13.240 -4.596 8.549 1.00 93.19 89 ALA A O 1
ATOM 698 N N . LEU A 1 90 ? -11.063 -4.853 9.048 1.00 95.81 90 LEU A N 1
ATOM 699 C CA . LEU A 1 90 ? -10.579 -3.768 8.195 1.00 95.81 90 LEU A CA 1
ATOM 700 C C . LEU A 1 90 ? -10.089 -4.303 6.851 1.00 95.81 90 LEU A C 1
ATOM 702 O O . LEU A 1 90 ? -9.517 -5.389 6.756 1.00 95.81 90 LEU A O 1
ATOM 706 N N . GLU A 1 91 ? -10.262 -3.499 5.806 1.00 96.50 91 GLU A N 1
ATOM 707 C CA . GLU A 1 91 ? -9.610 -3.743 4.525 1.00 96.50 91 GLU A CA 1
ATOM 708 C C . GLU A 1 91 ? -8.216 -3.110 4.522 1.00 96.50 91 GLU A C 1
ATOM 710 O O . GLU A 1 91 ? -8.063 -1.925 4.823 1.00 96.50 91 GLU A O 1
ATOM 715 N N . PHE A 1 92 ? -7.205 -3.873 4.109 1.00 97.94 92 PHE A N 1
ATOM 716 C CA . PHE A 1 92 ? -5.843 -3.369 3.956 1.00 97.94 92 PHE A CA 1
ATOM 717 C C . PHE A 1 92 ? -5.442 -3.271 2.492 1.00 97.94 92 PHE A C 1
ATOM 719 O O . PHE A 1 92 ? -5.816 -4.103 1.665 1.00 97.94 92 PHE A O 1
ATOM 726 N N . GLU A 1 93 ? -4.655 -2.247 2.197 1.00 98.00 93 GLU A N 1
ATOM 727 C CA . GLU A 1 93 ? -4.053 -2.002 0.897 1.00 98.00 93 GLU A CA 1
ATOM 728 C C . GLU A 1 93 ? -2.582 -1.643 1.087 1.00 98.00 93 GLU A C 1
ATOM 730 O O . GLU A 1 93 ? -2.223 -0.935 2.031 1.00 98.00 93 GLU A O 1
ATOM 735 N N . LEU A 1 94 ? -1.721 -2.150 0.212 1.00 98.50 94 LEU A N 1
ATOM 736 C CA . LEU A 1 94 ? -0.280 -1.937 0.307 1.00 98.50 94 LEU A CA 1
ATOM 737 C C . LEU A 1 94 ? 0.206 -1.039 -0.826 1.00 98.50 94 LEU A C 1
ATOM 739 O O . LEU A 1 94 ? -0.100 -1.268 -1.993 1.00 98.50 94 LEU A O 1
ATOM 743 N N . HIS A 1 95 ? 1.005 -0.036 -0.473 1.00 98.00 95 HIS A N 1
ATOM 744 C CA . HIS A 1 95 ? 1.620 0.891 -1.421 1.00 98.00 95 HIS A CA 1
ATOM 745 C C . HIS A 1 95 ? 3.133 0.812 -1.290 1.00 98.00 95 HIS A C 1
ATOM 747 O O . HIS A 1 95 ? 3.693 1.236 -0.275 1.00 98.00 95 HIS A O 1
ATOM 753 N N . PHE A 1 96 ? 3.806 0.304 -2.319 1.00 97.31 96 PHE A N 1
ATOM 754 C CA . PHE A 1 96 ? 5.261 0.197 -2.330 1.00 97.31 96 PHE A CA 1
ATOM 755 C C . PHE A 1 96 ? 5.877 1.128 -3.366 1.00 97.31 96 PHE A C 1
ATOM 757 O O . PHE A 1 96 ? 5.506 1.126 -4.541 1.00 97.31 96 PHE A O 1
ATOM 764 N N . HIS A 1 97 ? 6.886 1.882 -2.939 1.00 94.25 97 HIS A N 1
ATOM 765 C CA . HIS A 1 97 ? 7.827 2.478 -3.873 1.00 94.25 97 HIS A CA 1
ATOM 766 C C . HIS A 1 97 ? 8.913 1.472 -4.237 1.00 94.25 97 HIS A C 1
ATOM 768 O O . HIS A 1 97 ? 9.367 0.675 -3.417 1.00 94.25 97 HIS A O 1
ATOM 774 N N . ASN A 1 98 ? 9.359 1.534 -5.486 1.00 92.56 98 ASN A N 1
ATOM 775 C CA . ASN A 1 98 ? 10.389 0.659 -6.016 1.00 92.56 98 ASN A CA 1
ATOM 776 C C . ASN A 1 98 ? 11.788 1.299 -5.959 1.00 92.56 98 ASN A C 1
ATOM 778 O O . ASN A 1 98 ? 12.663 0.883 -6.719 1.00 92.56 98 ASN A O 1
ATOM 782 N N . THR A 1 99 ? 12.008 2.290 -5.077 1.00 89.06 99 THR A N 1
ATOM 783 C CA . THR A 1 99 ? 13.251 3.086 -4.926 1.00 89.06 99 THR A CA 1
ATOM 784 C C . THR A 1 99 ? 14.524 2.234 -4.968 1.00 89.06 99 THR A C 1
ATOM 786 O O . THR A 1 99 ? 15.505 2.577 -5.619 1.00 89.06 99 THR A O 1
ATOM 789 N N . TYR A 1 100 ? 14.495 1.085 -4.286 1.00 89.44 100 TYR A N 1
ATOM 790 C CA . TYR A 1 100 ? 15.633 0.170 -4.156 1.00 89.44 100 TYR A CA 1
ATOM 791 C C . TYR A 1 100 ? 15.416 -1.176 -4.868 1.00 89.44 100 TYR A C 1
ATOM 793 O O . TYR A 1 100 ? 16.070 -2.161 -4.526 1.00 89.44 100 TYR A O 1
ATOM 801 N N . GLY A 1 101 ? 14.483 -1.245 -5.825 1.00 90.94 101 GLY A N 1
ATOM 802 C CA . GLY A 1 101 ? 14.185 -2.467 -6.584 1.00 90.94 101 GLY A CA 1
ATOM 803 C C . GLY A 1 101 ? 13.448 -3.548 -5.784 1.00 90.94 101 GLY A C 1
ATOM 804 O O . GLY A 1 101 ? 13.526 -4.725 -6.123 1.00 90.94 101 GLY A O 1
ATOM 805 N N . ARG A 1 102 ? 12.778 -3.171 -4.687 1.00 93.69 102 ARG A N 1
ATOM 806 C CA . ARG A 1 102 ? 12.119 -4.103 -3.751 1.00 93.69 102 ARG A CA 1
ATOM 807 C C . ARG A 1 102 ? 10.598 -4.140 -3.878 1.00 93.69 102 ARG A C 1
ATOM 809 O O . ARG A 1 102 ? 9.957 -4.962 -3.235 1.00 93.69 102 ARG A O 1
ATOM 816 N N . GLY A 1 103 ? 10.010 -3.268 -4.691 1.00 95.44 103 GLY A N 1
ATOM 817 C CA . GLY A 1 103 ? 8.565 -3.059 -4.724 1.00 95.44 103 GLY A CA 1
ATOM 818 C C . GLY A 1 103 ? 7.787 -4.330 -5.070 1.00 95.44 103 GLY A C 1
ATOM 819 O O . GLY A 1 103 ? 6.909 -4.722 -4.311 1.00 95.44 103 GLY A O 1
ATOM 820 N N . LEU A 1 104 ? 8.154 -5.024 -6.154 1.00 96.38 104 LEU A N 1
ATOM 821 C CA . LEU A 1 104 ? 7.471 -6.258 -6.573 1.00 96.38 104 LEU A CA 1
ATOM 822 C C . LEU A 1 104 ? 7.616 -7.393 -5.553 1.00 96.38 104 LEU A C 1
ATOM 824 O O . LEU A 1 104 ? 6.633 -8.045 -5.222 1.00 96.38 104 LEU A O 1
ATOM 828 N N . VAL A 1 105 ? 8.814 -7.612 -5.002 1.00 97.62 105 VAL A N 1
ATOM 829 C CA . VAL A 1 105 ? 9.012 -8.667 -3.990 1.00 97.62 105 VAL A CA 1
ATOM 830 C C . VAL A 1 105 ? 8.263 -8.362 -2.689 1.00 97.62 105 VAL A C 1
ATOM 832 O O . VAL A 1 105 ? 7.788 -9.280 -2.026 1.00 97.62 105 VAL A O 1
ATOM 835 N N . ASN A 1 106 ? 8.088 -7.082 -2.352 1.00 98.44 106 ASN A N 1
ATOM 836 C CA . ASN A 1 106 ? 7.255 -6.655 -1.231 1.00 98.44 106 ASN A CA 1
ATOM 837 C C . ASN A 1 106 ? 5.755 -6.848 -1.523 1.00 98.44 106 ASN A C 1
ATOM 839 O O . ASN A 1 106 ? 5.016 -7.226 -0.617 1.00 98.44 106 ASN A O 1
ATOM 843 N N . VAL A 1 107 ? 5.304 -6.660 -2.771 1.00 98.25 107 VAL A N 1
ATOM 844 C CA . VAL A 1 107 ? 3.935 -7.026 -3.185 1.00 98.25 107 VAL A CA 1
ATOM 845 C C . VAL A 1 107 ? 3.694 -8.517 -2.954 1.00 98.25 107 VAL A C 1
ATOM 847 O O . VAL A 1 107 ? 2.732 -8.864 -2.273 1.00 98.25 107 VAL A O 1
ATOM 850 N N . MET A 1 108 ? 4.593 -9.387 -3.427 1.00 98.06 108 MET A N 1
ATOM 851 C CA . MET A 1 108 ? 4.458 -10.839 -3.244 1.00 98.06 108 MET A CA 1
ATOM 852 C C . MET A 1 108 ? 4.386 -11.229 -1.760 1.00 98.06 108 MET A C 1
ATOM 854 O O . MET A 1 108 ? 3.500 -11.982 -1.369 1.00 98.06 108 MET A O 1
ATOM 858 N N . ALA A 1 109 ? 5.243 -10.650 -0.912 1.00 98.62 109 ALA A N 1
ATOM 859 C CA . ALA A 1 109 ? 5.186 -10.873 0.536 1.00 98.62 109 ALA A CA 1
ATOM 860 C C . ALA A 1 109 ? 3.867 -10.391 1.167 1.00 98.62 109 ALA A C 1
ATOM 862 O O . ALA A 1 109 ? 3.327 -11.031 2.067 1.00 98.62 109 ALA A O 1
ATOM 863 N N . GLY A 1 110 ? 3.322 -9.271 0.685 1.00 98.38 110 GLY A N 1
ATOM 864 C CA . GLY A 1 110 ? 2.006 -8.783 1.089 1.00 98.38 110 GLY A CA 1
ATOM 865 C C . GLY A 1 110 ? 0.872 -9.731 0.691 1.00 98.38 110 GLY A C 1
ATOM 866 O O . GLY A 1 110 ? -0.054 -9.938 1.476 1.00 98.38 110 GLY A O 1
ATOM 867 N N . MET A 1 111 ? 0.963 -10.339 -0.496 1.00 97.69 111 MET A N 1
ATOM 868 C CA . MET A 1 111 ? 0.010 -11.352 -0.961 1.00 97.69 111 MET A CA 1
ATOM 869 C C . MET A 1 111 ? 0.068 -12.613 -0.101 1.00 97.69 111 MET A C 1
ATOM 871 O O . MET A 1 111 ? -0.973 -13.117 0.315 1.00 97.69 111 MET A O 1
ATOM 875 N N . GLU A 1 112 ? 1.271 -13.092 0.221 1.00 97.75 112 GLU A N 1
ATOM 876 C CA . GLU A 1 112 ? 1.474 -14.232 1.126 1.00 97.75 112 GLU A CA 1
ATOM 877 C C . GLU A 1 112 ? 0.921 -13.962 2.533 1.00 97.75 112 GLU A C 1
ATOM 879 O O . GLU A 1 112 ? 0.401 -14.871 3.177 1.00 97.75 112 GLU A O 1
ATOM 884 N N . ALA A 1 113 ? 0.964 -12.706 2.987 1.00 97.94 113 ALA A N 1
ATOM 885 C CA . ALA A 1 113 ? 0.360 -12.265 4.244 1.00 97.94 113 ALA A CA 1
ATOM 886 C C . ALA A 1 113 ? -1.172 -12.069 4.175 1.00 97.94 113 ALA A C 1
ATOM 888 O O . ALA A 1 113 ? -1.787 -11.682 5.170 1.00 97.94 113 ALA A O 1
ATOM 889 N N . GLY A 1 114 ? -1.801 -12.331 3.023 1.00 95.00 114 GLY A N 1
ATOM 890 C CA . GLY A 1 114 ? -3.256 -12.316 2.839 1.00 95.00 114 GLY A CA 1
ATOM 891 C C . GLY A 1 114 ? -3.843 -11.021 2.269 1.00 95.00 114 GLY A C 1
ATOM 892 O O . GLY A 1 114 ? -5.066 -10.907 2.170 1.00 95.00 114 GLY A O 1
ATOM 893 N N . VAL A 1 115 ? -3.022 -10.042 1.870 1.00 96.62 115 VAL A N 1
ATOM 894 C CA . VAL A 1 115 ? -3.519 -8.813 1.228 1.00 96.62 115 VAL A CA 1
ATOM 895 C C . VAL A 1 115 ? -3.753 -9.029 -0.265 1.00 96.62 115 VAL A C 1
ATOM 897 O O . VAL A 1 115 ? -2.934 -9.608 -0.970 1.00 96.62 115 VAL A O 1
ATOM 900 N N . SER A 1 116 ? -4.868 -8.504 -0.769 1.00 96.12 116 SER A N 1
ATOM 901 C CA . SER A 1 116 ? -5.274 -8.600 -2.178 1.00 96.12 116 SER A CA 1
ATOM 902 C C . SER A 1 116 ? -5.438 -7.245 -2.877 1.00 96.12 116 SER A C 1
ATOM 904 O O . SER A 1 116 ? -5.844 -7.200 -4.037 1.00 96.12 116 SER A O 1
ATOM 906 N N . ARG A 1 117 ? -5.131 -6.129 -2.198 1.00 97.19 117 ARG A N 1
ATOM 907 C CA . ARG A 1 117 ? -5.215 -4.768 -2.751 1.00 97.19 117 ARG A CA 1
ATOM 908 C C . ARG A 1 117 ? -3.846 -4.093 -2.714 1.00 97.19 117 ARG A C 1
ATOM 910 O O . ARG A 1 117 ? -3.219 -4.016 -1.657 1.00 97.19 117 ARG A O 1
ATOM 917 N N . PHE A 1 118 ? -3.412 -3.583 -3.862 1.00 98.12 118 PHE A N 1
ATOM 918 C CA . PHE A 1 118 ? -2.109 -2.948 -4.026 1.00 98.12 118 PHE A CA 1
ATOM 919 C C . PHE A 1 118 ? -2.233 -1.686 -4.868 1.00 98.12 118 PHE A C 1
ATOM 921 O O . PHE A 1 118 ? -2.880 -1.700 -5.917 1.00 98.12 118 PHE A O 1
ATOM 928 N N . ASP A 1 119 ? -1.568 -0.624 -4.428 1.00 97.19 119 ASP A N 1
ATOM 929 C CA . ASP A 1 119 ? -1.385 0.576 -5.231 1.00 97.19 119 ASP A CA 1
ATOM 930 C C . ASP A 1 119 ? -0.232 0.367 -6.216 1.00 97.19 119 ASP A C 1
ATOM 932 O O . ASP A 1 119 ? 0.870 -0.054 -5.852 1.00 97.19 119 ASP A O 1
ATOM 936 N N . ILE A 1 120 ? -0.493 0.700 -7.476 1.00 95.44 120 ILE A N 1
ATOM 937 C CA . ILE A 1 120 ? 0.441 0.603 -8.599 1.00 95.44 120 ILE A CA 1
ATOM 938 C C . ILE A 1 120 ? 0.280 1.822 -9.501 1.00 95.44 120 ILE A C 1
ATOM 940 O O . ILE A 1 120 ? -0.743 2.508 -9.472 1.00 95.44 120 ILE A O 1
ATOM 944 N N . CYS A 1 121 ? 1.296 2.112 -10.310 1.00 95.25 121 CYS A N 1
ATOM 945 C CA . CYS A 1 121 ? 1.260 3.245 -11.228 1.00 95.25 121 CYS A CA 1
ATOM 946 C C . CYS A 1 121 ? 1.696 2.820 -12.625 1.00 95.25 121 CYS A C 1
ATOM 948 O O . CYS A 1 121 ? 2.699 2.121 -12.768 1.00 95.25 121 CYS A O 1
ATOM 950 N N . VAL A 1 122 ? 0.949 3.230 -13.652 1.00 95.12 122 VAL A N 1
ATOM 951 C CA . VAL A 1 122 ? 1.305 2.964 -15.055 1.00 95.12 122 VAL A CA 1
ATOM 952 C C . VAL A 1 122 ? 2.705 3.510 -15.311 1.00 95.12 122 VAL A C 1
ATOM 954 O O . VAL A 1 122 ? 3.026 4.630 -14.906 1.00 95.12 122 VAL A O 1
ATOM 957 N N . GLY A 1 123 ? 3.562 2.686 -15.900 1.00 91.31 123 GLY A N 1
ATOM 958 C CA . GLY A 1 123 ? 4.946 3.012 -16.193 1.00 91.31 123 GLY A CA 1
ATOM 959 C C . GLY A 1 123 ? 5.830 3.257 -14.968 1.00 91.31 123 GLY A C 1
ATOM 960 O O . GLY A 1 123 ? 6.906 3.842 -15.098 1.00 91.31 123 GLY A O 1
ATOM 961 N N . GLY A 1 124 ? 5.391 2.886 -13.761 1.00 91.50 124 GLY A N 1
ATOM 962 C CA . GLY A 1 124 ? 6.140 3.139 -12.525 1.00 91.50 124 GLY A CA 1
ATOM 963 C C . GLY A 1 124 ? 6.394 4.631 -12.275 1.00 91.50 124 GLY A C 1
ATOM 964 O O . GLY A 1 124 ? 7.453 5.016 -11.762 1.00 91.50 124 GLY A O 1
ATOM 965 N N . LEU A 1 125 ? 5.453 5.489 -12.692 1.00 88.69 125 LEU A N 1
ATOM 966 C CA . LEU A 1 125 ? 5.526 6.935 -12.485 1.00 88.69 125 LEU A CA 1
ATOM 967 C C . LEU A 1 125 ? 5.539 7.291 -10.988 1.00 88.69 125 LEU A C 1
ATOM 969 O O . LEU A 1 125 ? 5.166 6.491 -10.130 1.00 88.69 125 LEU A O 1
ATOM 973 N N . GLY A 1 126 ? 5.968 8.517 -10.671 1.00 80.31 126 GLY A N 1
ATOM 974 C CA . GLY A 1 126 ? 6.002 9.053 -9.300 1.00 80.31 126 GLY A CA 1
ATOM 975 C C . GLY A 1 126 ? 7.403 9.259 -8.713 1.00 80.31 126 GLY A C 1
ATOM 976 O O . GLY A 1 126 ? 7.525 9.797 -7.617 1.00 80.31 126 GLY A O 1
ATOM 977 N N . GLY A 1 127 ? 8.459 8.881 -9.439 1.00 76.31 127 GLY A N 1
ATOM 978 C CA . GLY A 1 127 ? 9.834 9.278 -9.119 1.00 76.31 127 GLY A CA 1
ATOM 979 C C . GLY A 1 127 ? 10.101 10.739 -9.493 1.00 76.31 127 GLY A C 1
ATOM 980 O O . GLY A 1 127 ? 9.410 11.305 -10.342 1.00 76.31 127 GLY A O 1
ATOM 981 N N . CYS A 1 128 ? 11.109 11.368 -8.886 1.00 61.50 128 CYS A N 1
ATOM 982 C CA . CYS A 1 128 ? 11.498 12.722 -9.269 1.00 61.50 128 CYS A CA 1
ATOM 983 C C . CYS A 1 128 ? 12.442 12.651 -10.483 1.00 61.50 128 CYS A C 1
ATOM 985 O O . CYS A 1 128 ? 13.558 12.145 -10.343 1.00 61.50 128 CYS A O 1
ATOM 987 N N . PRO A 1 129 ? 12.072 13.202 -11.657 1.00 56.53 129 PRO A N 1
ATOM 988 C CA . PRO A 1 129 ? 12.931 13.167 -12.846 1.00 56.53 129 PRO A CA 1
ATOM 989 C C . PRO A 1 129 ? 14.260 13.914 -12.645 1.00 56.53 129 PRO A C 1
ATOM 991 O O . PRO A 1 129 ? 15.211 13.698 -13.391 1.00 56.53 129 PRO A O 1
ATOM 994 N N . PHE A 1 130 ? 14.339 14.769 -11.620 1.00 52.56 130 PHE A N 1
ATOM 995 C CA . PHE A 1 130 ? 15.515 15.568 -11.283 1.00 52.56 130 PHE A CA 1
ATOM 996 C C . PHE A 1 130 ? 16.362 14.983 -10.140 1.00 52.56 130 PHE A C 1
ATOM 998 O O . PHE A 1 130 ? 17.423 15.532 -9.850 1.00 52.56 130 PHE A O 1
ATOM 1005 N N . ALA A 1 131 ? 15.928 13.896 -9.485 1.00 54.38 131 ALA A N 1
ATOM 1006 C CA . ALA A 1 131 ? 16.669 13.250 -8.398 1.00 54.38 131 ALA A CA 1
ATOM 1007 C C . ALA A 1 131 ? 17.078 11.817 -8.800 1.00 54.38 131 ALA A C 1
ATOM 1009 O O . ALA A 1 131 ? 16.268 10.886 -8.691 1.00 54.38 131 ALA A O 1
ATOM 1010 N N . PRO A 1 132 ? 18.330 11.619 -9.266 1.00 53.00 132 PRO A N 1
ATOM 1011 C CA . PRO A 1 132 ? 18.845 10.308 -9.649 1.00 53.00 132 PRO A CA 1
ATOM 1012 C C . PRO A 1 132 ? 18.704 9.298 -8.501 1.00 53.00 132 PRO A C 1
ATOM 1014 O O . PRO A 1 132 ? 19.108 9.582 -7.377 1.00 53.00 132 PRO A O 1
ATOM 1017 N N . GLY A 1 133 ? 18.138 8.122 -8.784 1.00 56.75 133 GLY A N 1
ATOM 1018 C CA . GLY A 1 133 ? 17.941 7.054 -7.793 1.00 56.75 133 GLY A CA 1
ATOM 1019 C C . GLY A 1 133 ? 16.590 7.067 -7.070 1.00 56.75 133 GLY A C 1
ATOM 1020 O O . GLY A 1 133 ? 16.352 6.200 -6.238 1.00 56.75 133 GLY A O 1
ATOM 1021 N N . THR A 1 134 ? 15.687 7.998 -7.398 1.00 64.06 134 THR A N 1
ATOM 1022 C CA . THR A 1 134 ? 14.292 7.947 -6.932 1.00 64.06 134 THR A CA 1
ATOM 1023 C C . THR A 1 134 ? 13.423 7.196 -7.944 1.00 64.06 134 THR A C 1
ATOM 1025 O O . THR A 1 134 ? 12.775 7.800 -8.797 1.00 64.06 134 THR A O 1
ATOM 1028 N N . THR A 1 135 ? 13.424 5.861 -7.917 1.00 63.56 135 THR A N 1
ATOM 1029 C CA . THR A 1 135 ? 12.368 5.115 -8.621 1.00 63.56 135 THR A CA 1
ATOM 1030 C C . THR A 1 135 ? 11.037 5.329 -7.902 1.00 63.56 135 THR A C 1
ATOM 1032 O O . THR A 1 135 ? 10.985 5.456 -6.679 1.00 63.56 135 THR A O 1
ATOM 1035 N N . GLY A 1 136 ? 9.976 5.472 -8.697 1.00 81.00 136 GLY A N 1
ATOM 1036 C CA . GLY A 1 136 ? 8.638 5.801 -8.218 1.00 81.00 136 GLY A CA 1
ATOM 1037 C C . GLY A 1 136 ? 7.899 4.589 -7.665 1.00 81.00 136 GLY A C 1
ATOM 1038 O O . GLY A 1 136 ? 8.449 3.756 -6.946 1.00 81.00 136 GLY A O 1
ATOM 1039 N N . ASN A 1 137 ? 6.627 4.489 -8.020 1.00 93.44 137 ASN A N 1
ATOM 1040 C CA . ASN A 1 137 ? 5.772 3.376 -7.630 1.00 93.44 137 ASN A CA 1
ATOM 1041 C C . ASN A 1 137 ? 6.166 2.071 -8.344 1.00 93.44 137 ASN A C 1
ATOM 1043 O O . ASN A 1 137 ? 6.901 2.079 -9.335 1.00 93.44 137 ASN A O 1
ATOM 1047 N N . VAL A 1 138 ? 5.632 0.946 -7.870 1.00 95.31 138 VAL A N 1
ATOM 1048 C CA . VAL A 1 138 ? 5.617 -0.304 -8.645 1.00 95.31 138 VAL A CA 1
ATOM 1049 C C . VAL A 1 138 ? 4.871 -0.079 -9.966 1.00 95.31 138 VAL A C 1
ATOM 1051 O O . VAL A 1 138 ? 3.764 0.467 -9.975 1.00 95.31 138 VAL A O 1
ATOM 1054 N N . ALA A 1 139 ? 5.494 -0.481 -11.077 1.00 95.62 139 ALA A N 1
ATOM 1055 C CA . ALA A 1 139 ? 4.887 -0.394 -12.399 1.00 95.62 139 ALA A CA 1
ATOM 1056 C C . ALA A 1 139 ? 3.692 -1.351 -12.507 1.00 95.62 139 ALA A C 1
ATOM 1058 O O . ALA A 1 139 ? 3.754 -2.500 -12.066 1.00 95.62 139 ALA A O 1
ATOM 1059 N N . THR A 1 140 ? 2.593 -0.864 -13.082 1.00 97.25 140 THR A N 1
ATOM 1060 C CA . THR A 1 140 ? 1.360 -1.650 -13.246 1.00 97.25 140 THR A CA 1
ATOM 1061 C C . THR A 1 140 ? 1.591 -2.842 -14.165 1.00 97.25 140 THR A C 1
ATOM 1063 O O . THR A 1 140 ? 1.152 -3.945 -13.871 1.00 97.25 140 THR A O 1
ATOM 1066 N N . GLU A 1 141 ? 2.306 -2.613 -15.255 1.00 96.38 141 GLU A N 1
ATOM 1067 C CA . GLU A 1 141 ? 2.669 -3.567 -16.295 1.00 96.38 141 GLU A CA 1
ATOM 1068 C C . GLU A 1 141 ? 3.481 -4.718 -15.710 1.00 96.38 141 GLU A C 1
ATOM 1070 O O . GLU A 1 141 ? 3.116 -5.876 -15.892 1.00 96.38 141 GLU A O 1
ATOM 1075 N N . ASP A 1 142 ? 4.522 -4.393 -14.939 1.00 96.62 142 ASP A N 1
ATOM 1076 C CA . ASP A 1 142 ? 5.409 -5.382 -14.332 1.00 96.62 142 ASP A CA 1
ATOM 1077 C C . ASP A 1 142 ? 4.634 -6.302 -13.378 1.00 96.62 142 ASP A C 1
ATOM 1079 O O . ASP A 1 142 ? 4.790 -7.523 -13.430 1.00 96.62 142 ASP A O 1
ATOM 1083 N N . LEU A 1 143 ? 3.766 -5.735 -12.526 1.00 97.38 143 LEU A N 1
ATOM 1084 C CA . LEU A 1 143 ? 2.958 -6.534 -11.605 1.00 97.38 143 LEU A CA 1
ATOM 1085 C C . LEU A 1 143 ? 1.890 -7.347 -12.347 1.00 97.38 143 LEU A C 1
ATOM 1087 O O . LEU A 1 143 ? 1.698 -8.526 -12.064 1.00 97.38 143 LEU A O 1
ATOM 1091 N N . VAL A 1 144 ? 1.179 -6.743 -13.296 1.00 97.75 144 VAL A N 1
ATOM 1092 C CA . VAL A 1 144 ? 0.122 -7.446 -14.033 1.00 97.75 144 VAL A CA 1
ATOM 1093 C C . VAL A 1 144 ? 0.707 -8.577 -14.877 1.00 97.75 144 VAL A C 1
ATOM 1095 O O . VAL A 1 144 ? 0.104 -9.647 -14.897 1.00 97.75 144 VAL A O 1
ATOM 1098 N N . SER A 1 145 ? 1.873 -8.391 -15.507 1.00 97.38 145 SER A N 1
ATOM 1099 C CA . SER A 1 145 ? 2.546 -9.442 -16.284 1.00 97.38 145 SER A CA 1
ATOM 1100 C C . SER A 1 145 ? 2.845 -10.659 -15.415 1.00 97.38 145 SER A C 1
ATOM 1102 O O . SER A 1 145 ? 2.371 -11.753 -15.714 1.00 97.38 145 SER A O 1
ATOM 1104 N N . ILE A 1 146 ? 3.537 -10.470 -14.282 1.00 96.56 146 ILE A N 1
ATOM 1105 C CA . ILE A 1 146 ? 3.904 -11.597 -13.413 1.00 96.56 146 ILE A CA 1
ATOM 1106 C C . ILE A 1 146 ? 2.676 -12.270 -12.793 1.00 96.56 146 ILE A C 1
ATOM 1108 O O . ILE A 1 146 ? 2.646 -13.495 -12.681 1.00 96.56 146 ILE A O 1
ATOM 1112 N N . LEU A 1 147 ? 1.642 -11.508 -12.421 1.00 97.44 147 LEU A N 1
ATOM 1113 C CA . LEU A 1 147 ? 0.409 -12.078 -11.875 1.00 97.44 147 LEU A CA 1
ATOM 1114 C C . LEU A 1 147 ? -0.349 -12.893 -12.925 1.00 97.44 147 LEU A C 1
ATOM 1116 O O . LEU A 1 147 ? -0.753 -14.015 -12.627 1.00 97.44 147 LEU A O 1
ATOM 1120 N N . GLN A 1 148 ? -0.479 -12.390 -14.155 1.00 96.38 148 GLN A N 1
ATOM 1121 C CA . GLN A 1 148 ? -1.121 -13.132 -15.244 1.00 96.38 148 GLN A CA 1
ATOM 1122 C C . GLN A 1 148 ? -0.352 -14.408 -15.599 1.00 96.38 148 GLN A C 1
ATOM 1124 O O . GLN A 1 148 ? -0.963 -15.469 -15.720 1.00 96.38 148 GLN A O 1
ATOM 1129 N N . GLU A 1 149 ? 0.977 -14.338 -15.697 1.00 95.94 149 GLU A N 1
ATOM 1130 C CA . GLU A 1 149 ? 1.839 -15.508 -15.925 1.00 95.94 149 GLU A CA 1
ATOM 1131 C C . GLU A 1 149 ? 1.758 -16.527 -14.778 1.00 95.94 149 GLU A C 1
ATOM 1133 O O . GLU A 1 149 ? 1.838 -17.734 -15.009 1.00 95.94 149 GLU A O 1
ATOM 1138 N N . SER A 1 150 ? 1.531 -16.053 -13.551 1.00 95.94 150 SER A N 1
ATOM 1139 C CA . SER A 1 150 ? 1.343 -16.887 -12.357 1.00 95.94 150 SER A CA 1
ATOM 1140 C C . SER A 1 150 ? -0.091 -17.412 -12.194 1.00 95.94 150 SER A C 1
ATOM 1142 O O . SER A 1 150 ? -0.386 -18.089 -11.211 1.00 95.94 150 SER A O 1
ATOM 1144 N N . GLY A 1 151 ? -0.998 -17.107 -13.128 1.00 96.19 151 GLY A N 1
ATOM 1145 C CA . GLY A 1 151 ? -2.399 -17.533 -13.078 1.00 96.19 151 GLY A CA 1
ATOM 1146 C C . GLY A 1 151 ? -3.256 -16.790 -12.047 1.00 96.19 151 GLY A C 1
ATOM 1147 O O . GLY A 1 151 ? -4.334 -17.268 -11.697 1.00 96.19 151 GLY A O 1
ATOM 1148 N N . VAL A 1 152 ? -2.799 -15.635 -11.556 1.00 97.00 152 VAL A N 1
ATOM 1149 C CA . VAL A 1 152 ? -3.552 -14.766 -10.645 1.00 97.00 152 VAL A CA 1
ATOM 1150 C C . VAL A 1 152 ? -4.399 -13.791 -11.458 1.00 97.00 152 VAL A C 1
ATOM 1152 O O . VAL A 1 152 ? -3.894 -12.997 -12.252 1.00 97.00 152 VAL A O 1
ATOM 1155 N N . GLU A 1 153 ? -5.711 -13.833 -11.240 1.00 95.94 153 GLU A N 1
ATOM 1156 C CA . GLU A 1 153 ? -6.647 -12.947 -11.923 1.00 95.94 153 GLU A CA 1
ATOM 1157 C C . GLU A 1 153 ? -6.617 -11.534 -11.323 1.00 95.94 153 GLU A C 1
ATOM 1159 O O . GLU A 1 153 ? -6.828 -11.342 -10.127 1.00 95.94 153 GLU A O 1
ATOM 1164 N N . THR A 1 154 ? -6.384 -10.533 -12.174 1.00 96.44 154 THR A N 1
ATOM 1165 C CA . THR A 1 154 ? -6.405 -9.108 -11.793 1.00 96.44 154 THR A CA 1
ATOM 1166 C C . THR A 1 154 ? -7.568 -8.336 -12.418 1.00 96.44 154 THR A C 1
ATOM 1168 O O . THR A 1 154 ? -7.876 -7.230 -11.984 1.00 96.44 154 THR A O 1
ATOM 1171 N N . GLY A 1 155 ? -8.193 -8.877 -13.473 1.00 96.62 155 GLY A N 1
ATOM 1172 C CA . GLY A 1 155 ? -9.186 -8.172 -14.293 1.00 96.62 155 GLY A CA 1
ATOM 1173 C C . GLY A 1 155 ? -8.618 -7.035 -15.160 1.00 96.62 155 GLY A C 1
ATOM 1174 O O . GLY A 1 155 ? -9.380 -6.339 -15.830 1.00 96.62 155 GLY A O 1
ATOM 1175 N N . ILE A 1 156 ? -7.296 -6.831 -15.172 1.00 97.31 156 ILE A N 1
ATOM 1176 C CA . ILE A 1 156 ? -6.637 -5.743 -15.908 1.00 97.31 156 ILE A CA 1
ATOM 1177 C C . ILE A 1 156 ? -6.214 -6.220 -17.304 1.00 97.31 156 ILE A C 1
ATOM 1179 O O . ILE A 1 156 ? -5.577 -7.260 -17.459 1.00 97.31 156 ILE A O 1
ATOM 1183 N N . ASN A 1 157 ? -6.524 -5.430 -18.337 1.00 97.38 157 ASN A N 1
ATOM 1184 C CA . ASN A 1 157 ? -6.051 -5.672 -19.701 1.00 97.38 157 ASN A CA 1
ATOM 1185 C C . ASN A 1 157 ? -4.608 -5.165 -19.864 1.00 97.38 157 ASN A C 1
ATOM 1187 O O . ASN A 1 157 ? -4.400 -3.966 -20.048 1.00 97.38 157 ASN A O 1
ATOM 1191 N N . LEU A 1 158 ? -3.628 -6.077 -19.834 1.00 97.38 158 LEU A N 1
ATOM 1192 C CA . LEU A 1 158 ? -2.204 -5.737 -19.934 1.00 97.38 158 LEU A CA 1
ATOM 1193 C C . LEU A 1 158 ? -1.868 -4.959 -21.217 1.00 97.38 158 LEU A C 1
ATOM 1195 O O . LEU A 1 158 ? -1.177 -3.950 -21.149 1.00 97.38 158 LEU A O 1
ATOM 1199 N N . GLY A 1 159 ? -2.416 -5.354 -22.370 1.00 97.25 159 GLY A N 1
ATOM 1200 C CA . GLY A 1 159 ? -2.199 -4.636 -23.633 1.00 97.25 159 GLY A CA 1
ATOM 1201 C C . GLY A 1 159 ? -2.708 -3.189 -23.602 1.00 97.25 159 GLY A C 1
ATOM 1202 O O . GLY A 1 159 ? -2.068 -2.291 -24.141 1.00 97.25 159 GLY A O 1
ATOM 1203 N N . GLY A 1 160 ? -3.832 -2.942 -22.924 1.00 97.88 160 GLY A N 1
ATOM 1204 C CA . GLY A 1 160 ? -4.362 -1.598 -22.695 1.00 97.88 160 GLY A CA 1
ATOM 1205 C C . GLY A 1 160 ? -3.481 -0.763 -21.764 1.00 97.88 160 GLY A C 1
ATOM 1206 O O . GLY A 1 160 ? -3.307 0.430 -22.008 1.00 97.88 160 GLY A O 1
ATOM 1207 N N . VAL A 1 161 ? -2.891 -1.381 -20.734 1.00 97.25 161 VAL A N 1
ATOM 1208 C CA . VAL A 1 161 ? -1.927 -0.705 -19.849 1.00 97.25 161 VAL A CA 1
ATOM 1209 C C . VAL A 1 161 ? -0.653 -0.348 -20.613 1.00 97.25 161 VAL A C 1
ATOM 1211 O O . VAL A 1 161 ? -0.225 0.797 -20.531 1.00 97.25 161 VAL A O 1
ATOM 1214 N N . LEU A 1 162 ? -0.096 -1.269 -21.407 1.00 96.62 162 LEU A N 1
ATOM 1215 C CA . LEU A 1 162 ? 1.088 -1.007 -22.237 1.00 96.62 162 LEU A CA 1
ATOM 1216 C C . LEU A 1 162 ? 0.844 0.154 -23.212 1.00 96.62 162 LEU A C 1
ATOM 1218 O O . LEU A 1 162 ? 1.644 1.082 -23.275 1.00 96.62 162 LEU A O 1
ATOM 1222 N N . ALA A 1 163 ? -0.313 0.181 -23.883 1.00 96.75 163 ALA A N 1
ATOM 1223 C CA . ALA A 1 163 ? -0.686 1.296 -24.755 1.00 96.75 163 ALA A CA 1
ATOM 1224 C C . ALA A 1 163 ? -0.798 2.637 -23.998 1.00 96.75 163 ALA A C 1
ATOM 1226 O O . ALA A 1 163 ? -0.408 3.685 -24.518 1.00 96.75 163 ALA A O 1
ATOM 1227 N N . ALA A 1 164 ? -1.317 2.622 -22.765 1.00 95.25 164 ALA A N 1
ATOM 1228 C CA . ALA A 1 164 ? -1.353 3.807 -21.911 1.00 95.25 164 ALA A CA 1
ATOM 1229 C C . ALA A 1 164 ? 0.056 4.243 -21.470 1.00 95.25 164 ALA A C 1
ATOM 1231 O O . ALA A 1 164 ? 0.343 5.441 -21.447 1.00 95.25 164 ALA A O 1
ATOM 1232 N N . SER A 1 165 ? 0.939 3.291 -21.168 1.00 93.19 165 SER A N 1
ATOM 1233 C CA . SER A 1 165 ? 2.347 3.533 -20.843 1.00 93.19 165 SER A CA 1
ATOM 1234 C C . SER A 1 165 ? 3.091 4.193 -21.998 1.00 93.19 165 SER A C 1
ATOM 1236 O O . SER A 1 165 ? 3.730 5.226 -21.805 1.00 93.19 165 SER A O 1
ATOM 1238 N N . ASP A 1 166 ? 2.923 3.677 -23.218 1.00 92.44 166 ASP A N 1
ATOM 1239 C CA . ASP A 1 166 ? 3.518 4.235 -24.436 1.00 92.44 166 ASP A CA 1
ATOM 1240 C C . ASP A 1 166 ? 3.055 5.672 -24.688 1.00 92.44 166 ASP A C 1
ATOM 1242 O O . ASP A 1 166 ? 3.862 6.557 -24.986 1.00 92.44 166 ASP A O 1
ATOM 1246 N N . PHE A 1 167 ? 1.757 5.941 -24.520 1.00 94.19 167 PHE A N 1
ATOM 1247 C CA . PHE A 1 167 ? 1.218 7.294 -24.631 1.00 94.19 167 PHE A CA 1
ATOM 1248 C C . PHE A 1 167 ? 1.844 8.249 -23.603 1.00 94.19 167 PHE A C 1
ATOM 1250 O O . PHE A 1 167 ? 2.240 9.368 -23.947 1.00 94.19 167 PHE A O 1
ATOM 1257 N N . LEU A 1 168 ? 1.962 7.815 -22.343 1.00 91.06 168 LEU A N 1
ATOM 1258 C CA . LEU A 1 168 ? 2.606 8.594 -21.285 1.00 91.06 168 LEU A CA 1
ATOM 1259 C C . LEU A 1 168 ? 4.089 8.822 -21.587 1.00 91.06 168 LEU A C 1
ATOM 1261 O O . LEU A 1 168 ? 4.568 9.939 -21.401 1.00 91.06 168 LEU A O 1
ATOM 1265 N N . HIS A 1 169 ? 4.793 7.815 -22.107 1.00 86.88 169 HIS A N 1
ATOM 1266 C CA . HIS A 1 169 ? 6.196 7.924 -22.498 1.00 86.88 169 HIS A CA 1
ATOM 1267 C C . HIS A 1 169 ? 6.417 8.978 -23.588 1.00 86.88 169 HIS A C 1
ATOM 1269 O O . HIS A 1 169 ? 7.374 9.743 -23.529 1.00 86.88 169 HIS A O 1
ATOM 1275 N N . GLN A 1 170 ? 5.518 9.039 -24.572 1.00 90.56 170 GLN A N 1
ATOM 1276 C CA . GLN A 1 170 ? 5.594 10.005 -25.671 1.00 90.56 170 GLN A CA 1
ATOM 1277 C C . GLN A 1 170 ? 5.203 11.425 -25.242 1.00 90.56 170 GLN A C 1
ATOM 1279 O O . GLN A 1 170 ? 5.669 12.401 -25.829 1.00 90.56 170 GLN A O 1
ATOM 1284 N N . THR A 1 171 ? 4.337 11.547 -24.235 1.00 91.12 171 THR A N 1
ATOM 1285 C CA . THR A 1 171 ? 3.771 12.833 -23.799 1.00 91.12 171 THR A CA 1
ATOM 1286 C C . THR A 1 171 ? 4.608 13.501 -22.711 1.00 91.12 171 THR A C 1
ATOM 1288 O O . THR A 1 171 ? 4.718 14.728 -22.664 1.00 91.12 171 THR A O 1
ATOM 1291 N N . LEU A 1 172 ? 5.178 12.712 -21.801 1.00 86.12 172 LEU A N 1
ATOM 1292 C CA . LEU A 1 172 ? 5.902 13.209 -20.640 1.00 86.12 172 LEU A CA 1
ATOM 1293 C C . LEU A 1 172 ? 7.404 13.225 -20.912 1.00 86.12 172 LEU A C 1
ATOM 1295 O O . LEU A 1 172 ? 7.971 12.291 -21.460 1.00 86.12 172 LEU A O 1
ATOM 1299 N N . VAL A 1 173 ? 8.089 14.245 -20.397 1.00 79.00 173 VAL A N 1
ATOM 1300 C CA . VAL A 1 173 ? 9.566 14.320 -20.405 1.00 79.00 173 VAL A CA 1
ATOM 1301 C C . VAL A 1 173 ? 10.179 13.422 -19.310 1.00 79.00 173 VAL A C 1
ATOM 1303 O O . VAL A 1 173 ? 11.334 13.573 -18.922 1.00 79.00 173 VAL A O 1
ATOM 1306 N N . MET A 1 174 ? 9.392 12.505 -18.746 1.00 72.44 174 MET A N 1
ATOM 1307 C CA . MET A 1 174 ? 9.809 11.628 -17.658 1.00 72.44 174 MET A CA 1
ATOM 1308 C C . MET A 1 174 ? 10.142 10.239 -18.185 1.00 72.44 174 MET A C 1
ATOM 1310 O O . MET A 1 174 ? 9.525 9.733 -19.120 1.00 72.44 174 MET A O 1
ATOM 1314 N N . ARG A 1 175 ? 11.109 9.597 -17.532 1.00 71.81 175 ARG A N 1
ATOM 1315 C CA . ARG A 1 175 ? 11.442 8.206 -17.809 1.00 71.81 175 ARG A CA 1
ATOM 1316 C C . ARG A 1 175 ? 10.376 7.284 -17.212 1.00 71.81 175 ARG A C 1
ATOM 1318 O O . ARG A 1 175 ? 10.037 7.413 -16.038 1.00 71.81 175 ARG A O 1
ATOM 1325 N N . ILE A 1 176 ? 9.899 6.350 -18.028 1.00 79.62 176 ILE A N 1
ATOM 1326 C CA . ILE A 1 176 ? 9.078 5.214 -17.608 1.00 79.62 176 ILE A CA 1
ATOM 1327 C C . ILE A 1 176 ? 10.000 4.151 -16.991 1.00 79.62 176 ILE A C 1
ATOM 1329 O O . ILE A 1 176 ? 11.091 3.901 -17.506 1.00 79.62 176 ILE A O 1
ATOM 1333 N N . ASN A 1 177 ? 9.582 3.562 -15.872 1.00 79.88 177 ASN A N 1
ATOM 1334 C CA . ASN A 1 177 ? 10.350 2.598 -15.076 1.00 79.88 177 ASN A CA 1
ATOM 1335 C C . ASN A 1 177 ? 9.783 1.167 -15.148 1.00 79.88 177 ASN A C 1
ATOM 1337 O O . ASN A 1 177 ? 10.084 0.360 -14.271 1.00 79.88 177 ASN A O 1
ATOM 1341 N N . SER A 1 178 ? 8.954 0.870 -16.153 1.00 80.38 178 SER A N 1
ATOM 1342 C CA . SER A 1 178 ? 8.500 -0.496 -16.438 1.00 80.38 178 SER A CA 1
ATOM 1343 C C . SER A 1 178 ? 9.589 -1.301 -17.158 1.00 80.38 178 SER A C 1
ATOM 1345 O O . SER A 1 178 ? 10.410 -0.734 -17.885 1.00 80.38 178 SER A O 1
ATOM 1347 N N . ASN A 1 179 ? 9.611 -2.612 -16.909 1.00 84.31 179 ASN A N 1
ATOM 1348 C CA . ASN A 1 179 ? 10.552 -3.574 -17.489 1.00 84.31 179 ASN A CA 1
ATOM 1349 C C . ASN A 1 179 ? 9.912 -4.493 -18.543 1.00 84.31 179 ASN A C 1
ATOM 1351 O O . ASN A 1 179 ? 10.613 -5.352 -19.083 1.00 84.31 179 ASN A O 1
ATOM 1355 N N . VAL A 1 180 ? 8.610 -4.340 -18.789 1.00 81.94 180 VAL A N 1
ATOM 1356 C CA . VAL A 1 180 ? 7.819 -5.134 -19.740 1.00 81.94 180 VAL A CA 1
ATOM 1357 C C . VAL A 1 180 ? 7.584 -4.337 -21.016 1.00 81.94 180 VAL A C 1
ATOM 1359 O O . VAL A 1 180 ? 7.407 -3.103 -20.915 1.00 81.94 180 VAL A O 1
#

pLDDT: mean 92.17, std 9.42, range [52.56, 98.81]

Sequence (180 aa):
MNRTCRESIDELSPIAARVKEDGLITRLSIPMTFGCPFEGNPGIDRILELIDIMAQKEFTRIGLCDTIGIANPQQVFDWVSRIHQAFSALEFELHFHNTYGRGLVNVMAGMEAGVSRFDICVGGLGGCPFAPGTTGNVATEDLVSILQESGVETGINLGGVLAASDFLHQTLVMRINSNV

Secondary structure (DSSP, 8-state):
----HHHHHHHHHHHHHHHHHTTPPPEEEETTTT-BTTTB---HHHHHHHHHHHHHTT--EEEEEETTS---HHHHHHHHHHHHHH-TTSEEEEEEB-TTS-HHHHHHHHHHTT---EE-BGGG--S-TTSTT---BPBHHHHHHHHHHTT------HHHHHHHHHHHHHH-SSPP----

Foldseek 3Di:
DPDDLLVVLVVCLVVLVVCVVVVHAAEDEDEQQQADPVPGGPDLVVVLVSVVSNVVSNHAEYEYEPNQQPHALVSLLVSLLVSCVSCVRHAYEYWGFCLPPHQLSSVVSNVVSPHDHYDEDQLQDAFDQPDPSGRHTHHPLQNVVVCVVVVHDDVDDSVVSVVVSVVCVVVDPHHRNDPD

Radius of gyration: 17.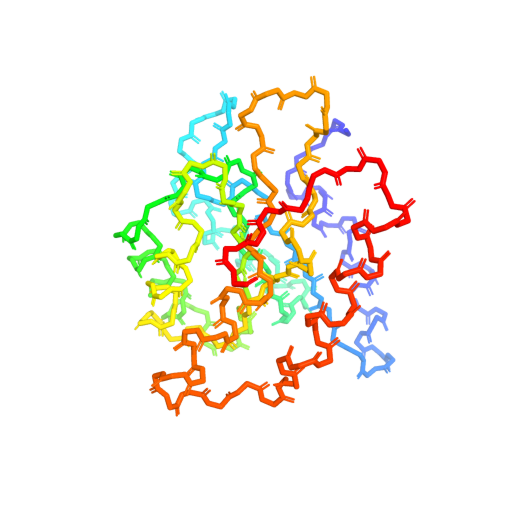09 Å; chains: 1; bounding box: 43×38×44 Å